Protein AF-A0A944KSN8-F1 (afdb_monomer)

Sequence (71 aa):
MANNKPYYCETCDSTEQHRQLSSSEKTWLKGQIHARNVDAYIMCVREGCRNLRTGWDKRPFTPPLRVPPHH

pLDDT: mean 91.18, std 10.28, range [42.0, 97.25]

Radius of gyration: 11.17 Å; Cα contacts (8 Å, |Δi|>4): 111; chains: 1; bounding box: 29×31×28 Å

Nearest PDB structures (foldseek):
  2exn-assembly1_A  TM=3.972E-01  e=5.561E+00  Bordetella bronchiseptica

Solvent-accessible surface area (backbone atoms only — not comparable to full-atom values): 4422 Å² total; per-residue (Å²): 131,86,71,61,44,79,41,71,34,71,94,74,74,40,77,36,46,24,29,67,62,52,76,67,55,42,54,52,48,32,68,75,70,74,45,95,74,62,82,65,39,28,28,35,66,53,87,91,55,28,40,50,25,40,93,87,41,64,68,79,44,88,73,80,50,58,63,77,81,88,128

Secondary structure (DSSP, 8-state):
----EEEEETTTTEEEEEEEPPHHHHHHHHHHH--S--TTEEEE-STTT-BEEESS-S--SSSPPBPPPP-

Structure (mmCIF, N/CA/C/O backbone):
data_AF-A0A944KSN8-F1
#
_entry.id   AF-A0A944KSN8-F1
#
loop_
_atom_site.group_PDB
_atom_site.id
_atom_site.type_symbol
_atom_site.label_atom_id
_atom_site.label_alt_id
_atom_site.label_comp_id
_atom_site.label_asym_id
_atom_site.label_entity_id
_atom_site.label_seq_id
_atom_site.pdbx_PDB_ins_code
_atom_site.Cartn_x
_atom_site.Cartn_y
_atom_site.Cartn_z
_atom_site.occupancy
_atom_site.B_iso_or_equiv
_atom_site.auth_seq_id
_atom_site.auth_comp_id
_atom_site.auth_asym_id
_atom_site.auth_atom_id
_atom_site.pdbx_PDB_model_num
ATOM 1 N N . MET A 1 1 ? -1.621 16.690 0.808 1.00 42.00 1 MET A N 1
ATOM 2 C CA . MET A 1 1 ? -0.843 16.307 -0.390 1.00 42.00 1 MET A CA 1
ATOM 3 C C . MET A 1 1 ? -0.661 14.799 -0.342 1.00 42.00 1 MET A C 1
ATOM 5 O O . MET A 1 1 ? -0.146 14.308 0.655 1.00 42.00 1 MET A O 1
ATOM 9 N N . ALA A 1 2 ? -1.180 14.052 -1.316 1.00 54.25 2 ALA A N 1
ATOM 10 C CA . ALA A 1 2 ? -0.971 12.607 -1.355 1.00 54.25 2 ALA A CA 1
ATOM 11 C C . ALA A 1 2 ? 0.494 12.350 -1.735 1.00 54.25 2 ALA A C 1
ATOM 13 O O . ALA A 1 2 ? 0.909 12.682 -2.842 1.00 54.25 2 ALA A O 1
ATOM 14 N N . ASN A 1 3 ? 1.288 11.827 -0.798 1.00 65.31 3 ASN A N 1
ATOM 15 C CA . ASN A 1 3 ? 2.684 11.467 -1.037 1.00 65.31 3 ASN A CA 1
ATOM 16 C C . ASN A 1 3 ? 2.738 10.190 -1.879 1.00 65.31 3 ASN A C 1
ATOM 18 O O . ASN A 1 3 ? 2.966 9.098 -1.356 1.00 65.31 3 ASN A O 1
ATOM 22 N N . ASN A 1 4 ? 2.484 10.339 -3.176 1.00 82.62 4 ASN A N 1
ATOM 23 C CA . ASN A 1 4 ? 2.646 9.262 -4.134 1.00 82.62 4 ASN A CA 1
ATOM 24 C C . ASN A 1 4 ? 4.129 9.161 -4.489 1.00 82.62 4 ASN A C 1
ATOM 26 O O . ASN A 1 4 ? 4.748 10.163 -4.851 1.00 82.62 4 ASN A O 1
ATOM 30 N N . LYS A 1 5 ? 4.708 7.971 -4.342 1.00 85.69 5 LYS A N 1
ATOM 31 C CA . LYS A 1 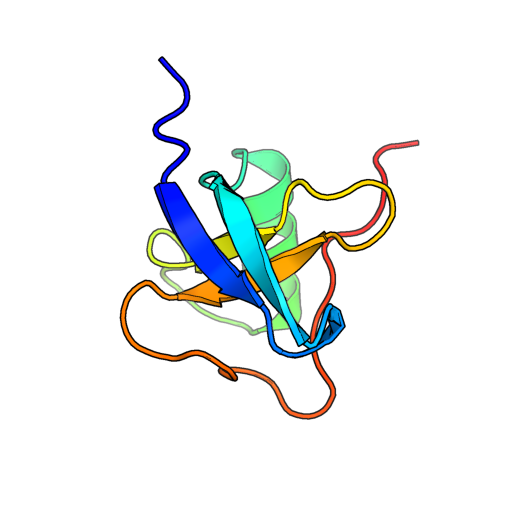5 ? 6.105 7.715 -4.700 1.00 85.69 5 LYS A CA 1
ATOM 32 C C . LYS A 1 5 ? 6.197 6.525 -5.656 1.00 85.69 5 LYS A C 1
ATOM 34 O O . LYS A 1 5 ? 5.433 5.567 -5.492 1.00 85.69 5 LYS A O 1
ATOM 39 N N . PRO A 1 6 ? 7.127 6.564 -6.627 1.00 92.94 6 PRO A N 1
ATOM 40 C CA . PRO A 1 6 ? 7.336 5.456 -7.542 1.00 92.94 6 PRO A CA 1
ATOM 41 C C . PRO A 1 6 ? 7.987 4.283 -6.804 1.00 92.94 6 PRO A C 1
ATOM 43 O O . PRO A 1 6 ? 9.028 4.432 -6.165 1.00 92.94 6 PRO A O 1
ATOM 46 N N . TYR A 1 7 ? 7.376 3.108 -6.913 1.00 93.44 7 TYR A N 1
ATOM 47 C CA . TYR A 1 7 ? 7.891 1.853 -6.378 1.00 93.44 7 TYR A CA 1
ATOM 48 C C . TYR A 1 7 ? 7.594 0.710 -7.346 1.00 93.44 7 TYR A C 1
ATOM 50 O O . TYR A 1 7 ? 6.580 0.719 -8.039 1.00 93.44 7 TYR A O 1
ATOM 58 N N . TYR A 1 8 ? 8.447 -0.313 -7.355 1.00 94.38 8 TYR A N 1
ATOM 59 C CA . TYR A 1 8 ? 8.151 -1.549 -8.077 1.00 94.38 8 TYR A CA 1
ATOM 60 C C . TYR A 1 8 ? 6.885 -2.218 -7.518 1.00 94.38 8 TYR A C 1
ATOM 62 O O . TYR A 1 8 ? 6.773 -2.406 -6.300 1.00 94.38 8 TYR A O 1
ATOM 70 N N . CYS A 1 9 ? 5.962 -2.574 -8.407 1.00 95.44 9 CYS A N 1
ATOM 71 C CA . CYS A 1 9 ? 4.749 -3.322 -8.125 1.00 95.44 9 CYS A CA 1
ATOM 72 C C . CYS A 1 9 ? 4.868 -4.719 -8.735 1.00 95.44 9 CYS A C 1
ATOM 74 O O . CYS A 1 9 ? 4.911 -4.854 -9.953 1.00 95.44 9 CYS A O 1
ATOM 76 N N . GLU A 1 10 ? 4.863 -5.755 -7.900 1.00 92.56 10 GLU A N 1
ATOM 77 C CA . GLU A 1 10 ? 5.003 -7.139 -8.368 1.00 92.56 10 GLU A CA 1
ATOM 78 C C . GLU A 1 10 ? 3.865 -7.572 -9.300 1.00 92.56 10 GLU A C 1
ATOM 80 O O . GLU A 1 10 ? 4.099 -8.228 -10.304 1.00 92.56 10 GLU A O 1
ATOM 85 N N . THR A 1 11 ? 2.623 -7.178 -9.014 1.00 94.56 11 THR A N 1
ATOM 86 C CA . THR A 1 11 ? 1.474 -7.602 -9.828 1.00 94.56 11 THR A CA 1
ATOM 87 C C . THR A 1 11 ? 1.387 -6.891 -11.175 1.00 94.56 11 THR A C 1
ATOM 89 O O . THR A 1 11 ? 0.699 -7.376 -12.067 1.00 94.56 11 THR A O 1
ATOM 92 N N . CYS A 1 12 ? 2.018 -5.724 -11.306 1.00 94.38 12 CYS A N 1
ATOM 93 C CA . CYS A 1 12 ? 2.123 -5.006 -12.577 1.00 94.38 12 CYS A CA 1
ATOM 94 C C . CYS A 1 12 ? 3.418 -5.317 -13.327 1.00 94.38 12 CYS A C 1
ATOM 96 O O . CYS A 1 12 ? 3.521 -4.949 -14.494 1.00 94.38 12 CYS A O 1
ATOM 98 N N . ASP A 1 13 ? 4.385 -5.928 -12.639 1.00 94.75 13 ASP A N 1
ATOM 99 C CA . ASP A 1 13 ? 5.767 -6.108 -13.076 1.00 94.75 13 ASP A CA 1
ATOM 100 C C . ASP A 1 13 ? 6.425 -4.811 -13.592 1.00 94.75 13 ASP A C 1
ATOM 102 O O . ASP A 1 13 ? 7.154 -4.777 -14.580 1.00 94.75 13 ASP A O 1
ATOM 106 N N . SER A 1 14 ? 6.128 -3.689 -12.930 1.00 95.06 14 SER A N 1
ATOM 107 C CA . SER A 1 14 ? 6.582 -2.357 -13.343 1.00 95.06 14 SER A CA 1
ATOM 108 C C . SER A 1 14 ? 6.748 -1.411 -12.155 1.00 95.06 14 SER A C 1
ATOM 110 O O . SER A 1 14 ? 6.221 -1.633 -11.060 1.00 95.06 14 SER A O 1
ATOM 112 N N . THR A 1 15 ? 7.505 -0.329 -12.356 1.00 94.94 15 THR A N 1
ATOM 113 C CA . THR A 1 15 ? 7.583 0.768 -11.383 1.00 94.94 15 THR A CA 1
ATOM 114 C C . THR A 1 15 ? 6.361 1.660 -11.535 1.00 94.94 15 THR A C 1
ATOM 116 O O . THR A 1 15 ? 6.222 2.364 -12.528 1.00 94.94 15 THR A O 1
ATOM 119 N N . GLU A 1 16 ? 5.497 1.651 -10.524 1.00 95.38 16 GLU A N 1
ATOM 120 C CA . GLU A 1 16 ? 4.233 2.381 -10.512 1.00 95.38 16 GLU A CA 1
ATOM 121 C C . GLU A 1 16 ? 4.181 3.356 -9.341 1.00 95.38 16 GLU A C 1
ATOM 123 O O . GLU A 1 16 ? 4.835 3.180 -8.305 1.00 95.38 16 GLU A O 1
ATOM 128 N N . GLN A 1 17 ? 3.340 4.376 -9.466 1.00 95.75 17 GLN A N 1
ATOM 129 C CA . GLN A 1 17 ? 3.045 5.250 -8.340 1.00 95.75 17 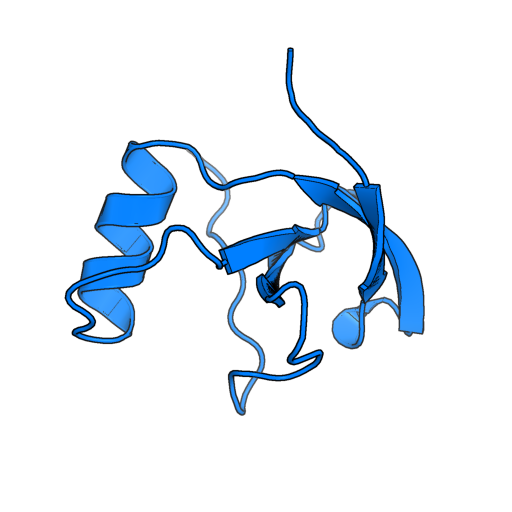GLN A CA 1
ATOM 130 C C . GLN A 1 17 ? 2.294 4.468 -7.257 1.00 95.75 17 GLN A C 1
ATOM 132 O O . GLN A 1 17 ? 1.354 3.719 -7.532 1.00 95.75 17 GLN A O 1
ATOM 137 N N . HIS A 1 18 ? 2.707 4.644 -6.007 1.00 95.69 18 HIS A N 1
ATOM 138 C CA . HIS A 1 18 ? 1.995 4.101 -4.859 1.00 95.69 18 HIS A CA 1
ATOM 139 C C . HIS A 1 18 ? 1.656 5.207 -3.882 1.00 95.69 18 HIS A C 1
ATOM 141 O O . HIS A 1 18 ? 2.474 6.091 -3.630 1.00 95.69 18 HIS A O 1
ATOM 147 N N . ARG A 1 19 ? 0.463 5.119 -3.301 1.00 95.25 19 ARG A N 1
ATOM 148 C CA . ARG A 1 19 ? -0.039 6.072 -2.313 1.00 95.25 19 ARG A CA 1
ATOM 149 C C . ARG A 1 19 ? -0.223 5.421 -0.953 1.00 95.25 19 ARG A C 1
ATOM 151 O O . ARG A 1 19 ? -0.401 4.208 -0.859 1.00 95.25 19 ARG A O 1
ATOM 158 N N . GLN A 1 20 ? -0.275 6.238 0.092 1.00 95.38 20 GLN A N 1
ATOM 159 C CA . GLN A 1 20 ? -0.758 5.778 1.392 1.00 95.38 20 GLN A CA 1
ATOM 160 C C . GLN A 1 20 ? -2.242 5.394 1.334 1.00 95.38 20 GLN A C 1
ATOM 162 O O . GLN A 1 20 ? -3.023 5.958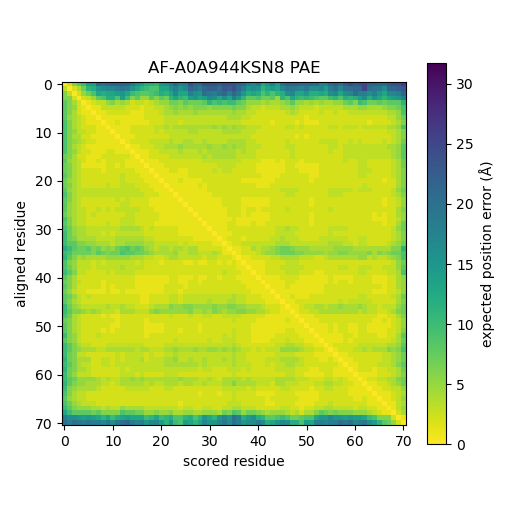 0.559 1.00 95.38 20 GLN A O 1
ATOM 167 N N . LEU A 1 21 ? -2.619 4.433 2.173 1.00 94.50 21 LEU A N 1
ATOM 168 C CA . LEU A 1 21 ? -4.008 4.021 2.364 1.00 94.50 21 LEU A CA 1
ATOM 169 C C . LEU A 1 21 ? -4.83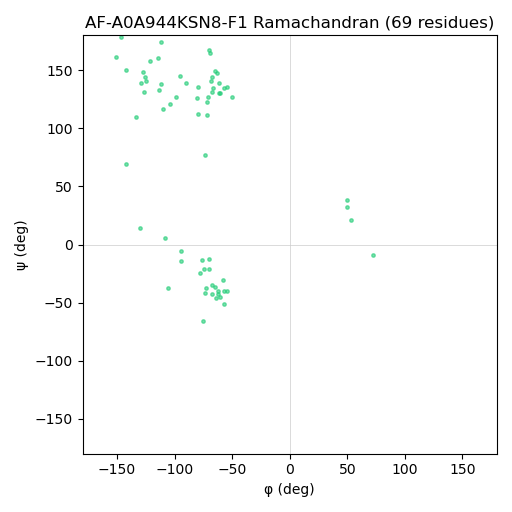4 5.128 3.027 1.00 94.50 21 LEU A C 1
ATOM 171 O O . LEU A 1 21 ? -4.341 5.832 3.914 1.00 94.50 21 LEU A O 1
ATOM 175 N N . SER A 1 22 ? -6.099 5.254 2.627 1.00 93.75 22 SER A N 1
ATOM 176 C CA . SER A 1 22 ? -7.070 6.094 3.335 1.00 93.75 22 SER A CA 1
ATOM 177 C C . SER A 1 22 ? -7.441 5.479 4.691 1.00 93.75 22 SER A C 1
ATOM 179 O O . SER A 1 22 ? -7.174 4.305 4.950 1.00 93.75 22 SER A O 1
ATOM 181 N N . SER A 1 23 ? -8.101 6.241 5.565 1.00 93.44 23 SER A N 1
ATOM 182 C CA . SER A 1 23 ? -8.543 5.728 6.870 1.00 93.44 23 SER A CA 1
ATOM 183 C C . SER A 1 23 ? -9.451 4.496 6.753 1.00 93.44 23 SER A C 1
ATOM 185 O O . SER A 1 23 ? -9.284 3.551 7.520 1.00 93.44 23 SER A O 1
ATOM 187 N N . SER A 1 24 ? -10.364 4.461 5.774 1.00 93.62 24 SER A N 1
ATOM 188 C CA . SER A 1 24 ? -11.241 3.304 5.540 1.00 93.62 24 SER A CA 1
ATOM 189 C C . SER A 1 24 ? -10.465 2.081 5.045 1.00 93.62 24 SER A C 1
ATOM 191 O O . SER A 1 24 ? -10.660 0.979 5.554 1.00 93.62 24 SER A O 1
ATOM 193 N N . GLU A 1 25 ? -9.525 2.275 4.119 1.00 95.69 25 GLU A N 1
ATOM 194 C CA . GLU A 1 25 ? -8.665 1.205 3.596 1.00 95.69 25 GLU A CA 1
ATOM 195 C C . GLU A 1 25 ? -7.738 0.641 4.681 1.00 95.69 25 GLU A C 1
ATOM 197 O O . GLU A 1 25 ? -7.523 -0.568 4.741 1.00 95.69 25 GLU A O 1
ATOM 202 N N . LYS A 1 26 ? -7.234 1.489 5.588 1.00 95.50 26 LYS A N 1
ATOM 203 C CA . LYS A 1 26 ? -6.460 1.048 6.757 1.00 95.50 26 LYS A CA 1
ATOM 204 C C . LYS A 1 26 ? -7.303 0.195 7.698 1.00 95.50 26 LYS A C 1
ATOM 206 O O . LYS A 1 26 ? -6.828 -0.844 8.146 1.00 95.50 26 LYS A O 1
ATOM 211 N N . THR A 1 27 ? -8.531 0.611 8.004 1.00 94.94 27 THR A N 1
ATOM 212 C CA . THR A 1 27 ? -9.446 -0.169 8.854 1.00 94.94 27 THR A CA 1
ATOM 213 C C . THR A 1 27 ? -9.750 -1.528 8.234 1.00 94.94 27 THR A C 1
ATOM 215 O O . THR A 1 27 ? -9.648 -2.543 8.922 1.00 94.94 27 THR A O 1
ATOM 218 N N . TRP A 1 28 ? -10.035 -1.564 6.930 1.00 95.25 28 TRP A N 1
ATOM 219 C CA . TRP A 1 28 ? -10.209 -2.815 6.195 1.00 95.25 28 TRP A CA 1
ATOM 220 C C . TRP A 1 28 ? -8.962 -3.706 6.299 1.00 95.25 28 TRP A C 1
ATOM 222 O O . TRP A 1 28 ? -9.075 -4.857 6.716 1.00 95.25 28 TRP A O 1
ATOM 232 N N . LEU A 1 29 ? -7.769 -3.170 6.015 1.00 96.12 29 LEU A N 1
ATOM 233 C CA . LEU A 1 29 ? -6.526 -3.943 6.054 1.00 96.12 29 LEU A CA 1
ATOM 234 C C . LEU A 1 29 ? -6.229 -4.487 7.458 1.00 96.12 29 LEU A C 1
ATOM 236 O O . LEU A 1 29 ? -5.879 -5.657 7.589 1.00 96.12 29 LEU A O 1
ATOM 240 N N . LYS A 1 30 ? -6.425 -3.686 8.515 1.00 96.12 30 LYS A N 1
ATOM 241 C CA . LYS A 1 30 ? -6.291 -4.153 9.909 1.00 96.12 30 LYS A CA 1
ATOM 242 C C . LYS A 1 30 ? -7.173 -5.370 10.189 1.00 96.12 30 LYS A C 1
ATOM 244 O O . LYS A 1 30 ? -6.718 -6.292 10.859 1.00 96.12 30 LYS A O 1
ATOM 249 N N . GLY A 1 31 ? -8.398 -5.380 9.660 1.00 94.31 31 GLY A N 1
ATOM 250 C CA . GLY A 1 31 ? -9.309 -6.518 9.761 1.00 94.31 31 GLY A CA 1
ATOM 251 C C . GLY A 1 31 ? -8.840 -7.749 8.982 1.00 94.31 31 GLY A C 1
ATOM 252 O O . GLY A 1 31 ? -9.030 -8.858 9.461 1.00 94.31 31 GLY A O 1
ATOM 253 N N . GLN A 1 32 ? -8.193 -7.566 7.825 1.00 95.06 32 GLN A N 1
ATOM 254 C CA . GLN A 1 32 ? -7.698 -8.679 7.003 1.00 95.06 32 GLN A CA 1
ATOM 255 C C . GLN A 1 32 ? -6.466 -9.369 7.594 1.00 95.06 32 GLN A C 1
ATOM 257 O O . GLN A 1 32 ? -6.360 -10.588 7.541 1.00 95.06 32 GLN A O 1
ATOM 262 N N . ILE A 1 33 ? -5.515 -8.596 8.126 1.00 94.25 33 ILE A N 1
ATOM 263 C CA . ILE A 1 33 ? -4.205 -9.127 8.548 1.00 94.25 33 ILE A CA 1
ATOM 264 C C . ILE A 1 33 ? -4.033 -9.172 10.069 1.00 94.25 33 ILE A C 1
ATOM 266 O O . ILE A 1 33 ? -2.942 -9.452 10.556 1.00 94.25 33 ILE A O 1
ATOM 270 N N . HIS A 1 34 ? -5.088 -8.843 10.823 1.00 93.00 34 HIS A N 1
ATOM 271 C CA . HIS A 1 34 ? -5.106 -8.786 12.290 1.00 93.00 34 HIS A CA 1
ATOM 272 C C . HIS A 1 34 ? -3.938 -7.988 12.905 1.00 93.00 34 HIS A C 1
ATOM 274 O O . HIS A 1 34 ? -3.463 -8.279 14.004 1.00 93.00 34 HIS A O 1
ATOM 280 N N . ALA A 1 35 ? -3.467 -6.953 12.202 1.00 89.69 35 ALA A N 1
ATOM 281 C CA . ALA A 1 35 ? -2.316 -6.155 12.611 1.00 89.69 35 ALA A CA 1
ATOM 282 C C . ALA A 1 35 ? -2.729 -4.887 13.368 1.00 89.69 35 ALA A C 1
ATOM 284 O O . ALA A 1 35 ? -3.710 -4.219 13.038 1.00 89.69 35 ALA A O 1
ATOM 285 N N . ARG A 1 36 ? -1.915 -4.494 14.357 1.00 88.62 36 ARG A N 1
ATOM 286 C CA . ARG A 1 36 ? -2.129 -3.258 15.133 1.00 88.62 36 ARG A CA 1
ATOM 287 C C . ARG A 1 36 ? -1.813 -1.992 14.329 1.00 88.62 36 ARG A C 1
ATOM 289 O O . ARG A 1 36 ? -2.521 -0.991 14.454 1.00 88.62 36 ARG A O 1
ATOM 296 N N . ASN A 1 37 ? -0.772 -2.040 13.498 1.00 91.19 37 ASN A N 1
ATOM 297 C CA . ASN A 1 37 ? -0.308 -0.916 12.688 1.00 91.19 37 ASN A CA 1
ATOM 298 C C . ASN A 1 37 ? -0.211 -1.326 11.212 1.00 91.19 37 ASN A C 1
ATOM 300 O O . ASN A 1 37 ? 0.360 -2.364 10.891 1.00 91.19 37 ASN A O 1
ATOM 304 N N . VAL A 1 38 ? -0.774 -0.493 10.333 1.00 95.69 38 VAL A N 1
ATOM 305 C CA . VAL A 1 38 ? -0.767 -0.681 8.876 1.00 95.69 38 VAL A CA 1
ATOM 306 C C . VAL A 1 38 ? -0.313 0.575 8.116 1.00 95.69 38 VAL A C 1
ATOM 308 O O . VAL A 1 38 ? -0.496 0.675 6.907 1.00 95.69 38 VAL A O 1
ATOM 311 N N . ASP A 1 39 ? 0.287 1.550 8.800 1.00 94.56 39 ASP A N 1
ATOM 312 C CA . ASP A 1 39 ? 0.650 2.847 8.212 1.00 94.56 39 ASP A CA 1
ATOM 313 C C . ASP A 1 39 ? 1.807 2.762 7.210 1.00 94.56 39 ASP A C 1
ATOM 315 O O . ASP A 1 39 ? 1.948 3.628 6.348 1.00 94.56 39 ASP A O 1
ATOM 319 N N . ALA A 1 40 ? 2.615 1.703 7.300 1.00 93.94 40 ALA A N 1
ATOM 320 C CA . ALA A 1 40 ? 3.693 1.424 6.357 1.00 93.94 40 ALA A CA 1
ATOM 321 C C . ALA A 1 40 ? 3.196 0.855 5.016 1.00 93.94 40 ALA A C 1
ATOM 323 O O . ALA A 1 40 ? 3.977 0.794 4.062 1.00 93.94 40 ALA A O 1
ATOM 324 N N . TYR A 1 41 ? 1.931 0.423 4.938 1.00 96.06 41 TYR A N 1
ATOM 325 C CA . TYR A 1 41 ? 1.368 -0.127 3.713 1.00 96.06 41 TYR A CA 1
ATOM 326 C C . TYR A 1 41 ? 0.970 0.979 2.741 1.00 96.06 41 TYR A C 1
ATOM 328 O O . TYR A 1 41 ? 0.340 1.982 3.089 1.00 96.06 41 TYR A O 1
ATOM 336 N N . ILE A 1 42 ? 1.338 0.752 1.489 1.00 95.94 42 ILE A N 1
ATOM 337 C CA . ILE A 1 42 ? 1.071 1.612 0.347 1.00 95.94 42 ILE A CA 1
ATOM 338 C C . ILE A 1 42 ? 0.412 0.785 -0.753 1.00 95.94 42 ILE A C 1
ATOM 340 O O . ILE A 1 42 ? 0.668 -0.412 -0.902 1.00 95.94 42 ILE A O 1
ATOM 344 N N . MET A 1 43 ? -0.443 1.439 -1.526 1.00 96.38 43 MET A N 1
ATOM 345 C CA . MET A 1 43 ? -1.237 0.823 -2.581 1.00 96.38 43 MET A CA 1
ATOM 346 C C . MET A 1 43 ? -0.805 1.351 -3.941 1.00 96.38 43 MET A C 1
ATOM 348 O O . MET A 1 43 ? -0.699 2.567 -4.121 1.00 96.38 43 MET A O 1
ATOM 352 N N . CYS A 1 44 ? -0.614 0.450 -4.903 1.00 96.50 44 CYS A N 1
ATOM 353 C CA . CYS A 1 44 ? -0.406 0.809 -6.302 1.00 96.50 44 CYS A CA 1
ATOM 354 C C . CYS A 1 44 ? -1.624 1.565 -6.855 1.00 96.50 44 CYS A C 1
ATOM 356 O O . CYS A 1 44 ? -2.760 1.111 -6.695 1.00 96.50 44 CYS A O 1
ATOM 358 N N . VAL A 1 45 ? -1.397 2.709 -7.507 1.00 94.81 45 VAL A N 1
ATOM 359 C CA . VAL A 1 45 ? -2.473 3.549 -8.069 1.00 94.81 45 VAL A CA 1
ATOM 360 C C . VAL A 1 45 ? -2.762 3.275 -9.541 1.00 94.81 45 VAL A C 1
ATOM 362 O O . VAL A 1 45 ? -3.713 3.851 -10.062 1.00 94.81 45 VAL A O 1
ATOM 365 N N . ARG A 1 46 ? -1.977 2.411 -10.206 1.00 94.56 46 ARG A N 1
ATOM 366 C CA . ARG A 1 46 ? -2.268 1.989 -11.582 1.00 94.56 46 ARG A CA 1
ATOM 367 C C . ARG A 1 46 ? -3.690 1.440 -11.642 1.00 94.56 46 ARG A C 1
ATOM 369 O O . ARG A 1 46 ? -4.099 0.682 -10.755 1.00 94.56 46 ARG A O 1
ATOM 376 N N . GLU A 1 47 ? -4.427 1.835 -12.674 1.00 91.38 47 GLU A N 1
ATOM 377 C CA . GLU A 1 47 ? -5.834 1.479 -12.836 1.00 91.38 47 GLU A CA 1
ATOM 378 C C . GLU A 1 47 ? -6.052 -0.030 -12.674 1.00 91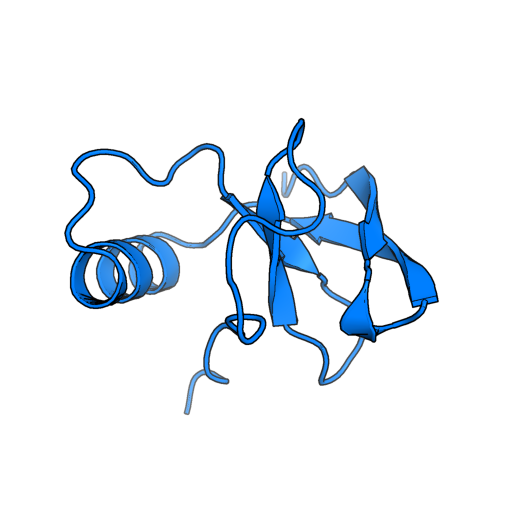.38 47 GLU A C 1
ATOM 380 O O . GLU A 1 47 ? -5.352 -0.852 -13.263 1.00 91.38 47 GLU A O 1
ATOM 385 N N . GLY A 1 48 ? -6.985 -0.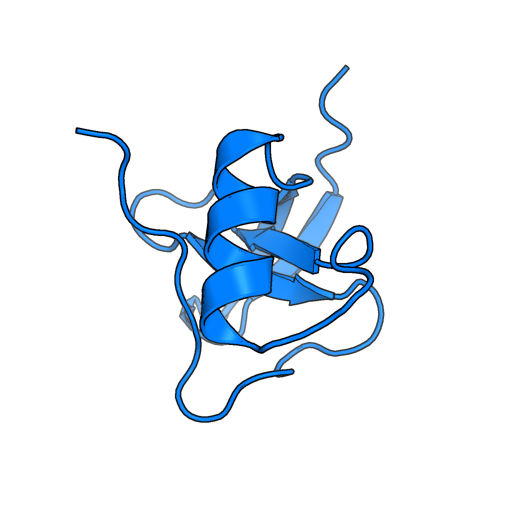394 -11.791 1.00 89.56 48 GLY A N 1
ATOM 386 C CA . GLY A 1 48 ? -7.342 -1.785 -11.504 1.00 89.56 48 GLY A CA 1
ATOM 387 C C . GLY A 1 48 ? -6.326 -2.608 -10.696 1.00 89.56 48 GLY A C 1
ATOM 388 O O . GLY A 1 48 ? -6.678 -3.699 -10.253 1.00 89.56 48 GLY A O 1
ATOM 389 N N . CYS A 1 49 ? -5.102 -2.123 -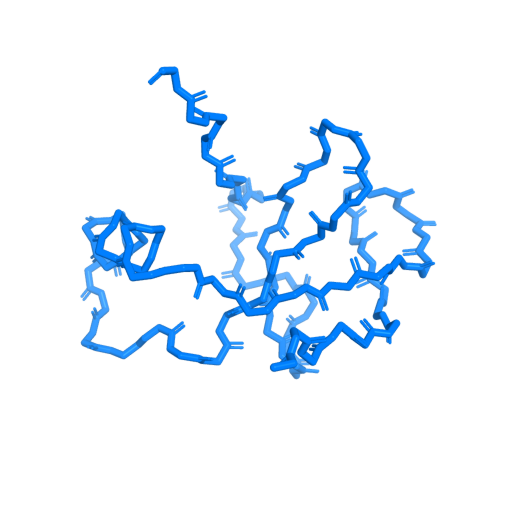10.445 1.00 94.94 49 CYS A N 1
ATOM 390 C CA . CYS A 1 49 ? -4.090 -2.905 -9.726 1.00 94.94 49 CYS A CA 1
ATOM 391 C C . CYS A 1 49 ? -4.375 -2.980 -8.222 1.00 94.94 49 CYS A C 1
ATOM 393 O O . CYS A 1 49 ? -4.642 -4.056 -7.686 1.00 94.94 49 CYS A O 1
ATOM 395 N N . ARG A 1 50 ? -4.300 -1.833 -7.533 1.00 95.75 50 ARG A N 1
ATOM 396 C CA . ARG A 1 50 ? -4.579 -1.698 -6.091 1.00 95.75 50 ARG A CA 1
ATOM 397 C C . ARG A 1 50 ? -3.786 -2.663 -5.187 1.00 95.75 50 ARG A C 1
ATOM 399 O O . ARG A 1 50 ? -4.197 -2.915 -4.055 1.00 95.75 50 ARG A O 1
ATOM 406 N N . ASN A 1 51 ? -2.662 -3.203 -5.662 1.00 97.25 51 ASN A N 1
ATOM 407 C CA . ASN A 1 51 ? -1.827 -4.133 -4.903 1.00 97.25 51 ASN A CA 1
ATOM 408 C C . ASN A 1 51 ? -1.148 -3.444 -3.716 1.00 97.25 51 ASN A C 1
ATOM 410 O O . ASN A 1 51 ? -0.690 -2.302 -3.835 1.00 97.25 51 ASN A O 1
ATOM 414 N N . LEU A 1 52 ? -1.069 -4.154 -2.591 1.00 96.75 52 LEU A N 1
ATOM 415 C CA . LEU A 1 52 ? -0.400 -3.693 -1.384 1.00 96.75 52 LEU A CA 1
ATOM 416 C C . LEU A 1 52 ? 1.068 -4.100 -1.355 1.00 96.75 52 LEU A C 1
ATOM 418 O O . LEU A 1 52 ? 1.434 -5.240 -1.635 1.00 96.75 52 LEU A O 1
ATOM 422 N N . ARG A 1 53 ? 1.898 -3.165 -0.905 1.00 95.75 53 ARG A N 1
ATOM 423 C CA . ARG A 1 53 ? 3.279 -3.409 -0.487 1.00 95.75 53 ARG A CA 1
ATOM 424 C C . ARG A 1 53 ? 3.646 -2.468 0.656 1.00 95.75 53 ARG A C 1
ATOM 426 O O . ARG A 1 53 ? 2.845 -1.614 1.036 1.00 95.75 53 ARG A O 1
ATOM 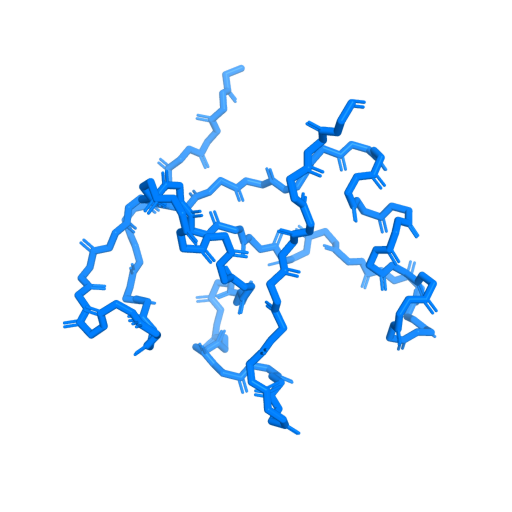433 N N . THR A 1 54 ? 4.856 -2.575 1.185 1.00 94.62 54 THR A N 1
ATOM 434 C CA . THR A 1 54 ? 5.418 -1.549 2.078 1.00 94.62 54 THR A CA 1
ATOM 435 C C . THR A 1 54 ? 6.579 -0.833 1.391 1.00 94.62 54 THR A C 1
ATOM 437 O O . THR A 1 54 ? 6.993 -1.207 0.293 1.00 94.62 54 THR A O 1
ATOM 440 N N . GLY A 1 55 ? 7.141 0.209 2.007 1.00 90.25 55 GLY A N 1
ATOM 441 C CA . GLY A 1 55 ? 8.351 0.854 1.477 1.00 90.25 55 GLY A CA 1
ATOM 442 C C . GLY A 1 55 ? 9.545 -0.106 1.332 1.00 90.25 55 GLY A C 1
ATOM 443 O O . GLY A 1 55 ? 10.329 0.038 0.398 1.00 90.25 55 GLY A O 1
ATOM 444 N N . TRP A 1 56 ? 9.628 -1.123 2.194 1.00 89.62 56 TRP A N 1
ATOM 445 C CA . TRP A 1 56 ? 10.773 -2.036 2.302 1.00 89.62 56 TRP A CA 1
ATOM 446 C C . TRP A 1 56 ? 10.503 -3.417 1.707 1.00 89.62 56 TRP A C 1
ATOM 448 O O . TRP A 1 56 ? 11.369 -3.988 1.052 1.00 89.62 56 TRP A O 1
ATOM 458 N N . ASP A 1 57 ? 9.286 -3.923 1.885 1.00 93.75 57 ASP A N 1
ATOM 459 C CA . ASP A 1 57 ? 8.861 -5.232 1.402 1.00 93.75 57 ASP A CA 1
ATOM 460 C C . ASP A 1 57 ? 7.980 -5.084 0.158 1.00 93.75 57 ASP A C 1
ATOM 462 O O . ASP A 1 57 ? 6.936 -4.422 0.187 1.00 93.75 57 ASP A O 1
ATOM 466 N N . LYS A 1 58 ? 8.432 -5.691 -0.943 1.00 92.56 58 LYS A N 1
ATOM 467 C CA . LYS A 1 58 ? 7.749 -5.685 -2.242 1.00 92.56 58 LYS A CA 1
ATOM 468 C C . LYS A 1 58 ? 6.581 -6.677 -2.282 1.00 92.56 58 LYS A C 1
ATOM 470 O O . LYS A 1 58 ? 5.668 -6.453 -3.072 1.00 92.56 58 LYS A O 1
ATOM 475 N N . ARG A 1 59 ? 6.607 -7.719 -1.440 1.00 93.81 59 ARG A N 1
ATOM 476 C CA . ARG A 1 59 ? 5.641 -8.824 -1.401 1.00 93.81 59 ARG A CA 1
ATOM 477 C C . ARG A 1 59 ? 5.350 -9.251 0.050 1.00 93.81 59 ARG A C 1
ATOM 479 O O . ARG A 1 59 ? 5.689 -10.362 0.452 1.00 93.81 59 ARG A O 1
ATOM 486 N N . PRO A 1 60 ? 4.657 -8.408 0.83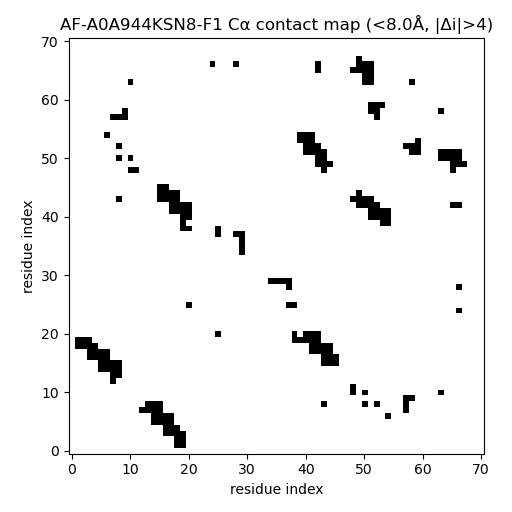4 1.00 93.94 60 PRO A N 1
ATOM 487 C CA . PRO A 1 60 ? 4.296 -8.755 2.210 1.00 93.94 60 PRO A CA 1
ATOM 488 C C . PRO A 1 60 ? 3.223 -9.849 2.308 1.00 93.94 60 PRO A C 1
ATOM 490 O O . PRO A 1 60 ? 2.986 -10.383 3.389 1.00 93.94 60 PRO A O 1
ATOM 493 N N . PHE A 1 61 ? 2.555 -10.182 1.198 1.00 94.75 61 PHE A N 1
ATOM 494 C CA . PHE A 1 61 ? 1.460 -11.147 1.161 1.00 94.75 61 PHE A CA 1
ATOM 495 C C . PHE A 1 61 ? 1.680 -12.195 0.074 1.00 94.75 61 PHE A C 1
ATOM 497 O O . PHE A 1 61 ? 2.086 -11.879 -1.045 1.00 94.75 61 PHE A O 1
ATOM 504 N N . THR A 1 62 ? 1.372 -13.449 0.401 1.00 91.38 62 THR A N 1
ATOM 505 C CA . THR A 1 62 ? 1.286 -14.552 -0.560 1.00 91.38 62 THR A CA 1
ATOM 506 C C . THR A 1 62 ? -0.004 -15.331 -0.281 1.00 91.38 62 THR A C 1
ATOM 508 O O . THR A 1 62 ? -0.071 -15.993 0.753 1.00 91.38 62 THR A O 1
ATOM 511 N N . PRO A 1 63 ? -1.029 -15.257 -1.156 1.00 93.19 63 PRO A N 1
ATOM 512 C CA . PRO A 1 63 ? -1.076 -14.515 -2.426 1.00 93.19 63 PRO A CA 1
ATOM 513 C C . PRO A 1 63 ? -1.093 -12.977 -2.246 1.00 93.19 63 PRO A C 1
ATOM 515 O O . PRO A 1 63 ? -1.348 -12.503 -1.138 1.00 93.19 63 PRO A O 1
ATOM 518 N N . PRO A 1 64 ? -0.826 -12.182 -3.307 1.00 95.12 64 PRO A N 1
ATOM 519 C CA . PRO A 1 64 ? -0.878 -10.721 -3.236 1.00 95.12 64 PRO A CA 1
ATOM 520 C C . PRO A 1 64 ? -2.247 -10.205 -2.775 1.00 95.12 64 PRO A C 1
ATOM 522 O O . PRO A 1 64 ? -3.284 -10.641 -3.277 1.00 95.12 64 PRO A O 1
ATOM 525 N N . LEU A 1 65 ? -2.250 -9.239 -1.853 1.00 96.31 65 LEU A N 1
ATOM 526 C CA . LEU A 1 65 ? -3.470 -8.632 -1.321 1.00 96.31 65 LEU A CA 1
ATOM 527 C C . LEU A 1 65 ? -3.753 -7.297 -2.021 1.00 96.31 65 LEU A C 1
ATOM 529 O O . LEU A 1 65 ? -2.903 -6.404 -2.051 1.00 96.31 65 LEU A O 1
ATOM 533 N N . ARG A 1 66 ? -4.966 -7.145 -2.562 1.00 96.19 66 ARG A N 1
ATOM 534 C CA . ARG A 1 66 ? -5.416 -5.933 -3.263 1.00 96.19 66 ARG A CA 1
ATOM 535 C C . ARG A 1 66 ? -6.493 -5.222 -2.464 1.00 96.19 66 ARG A C 1
ATOM 537 O O . ARG A 1 66 ? -7.402 -5.864 -1.944 1.00 96.19 66 ARG A O 1
ATOM 544 N N . VAL A 1 67 ? -6.414 -3.897 -2.401 1.00 95.06 67 VAL A N 1
ATOM 545 C CA . VAL A 1 67 ? -7.465 -3.089 -1.775 1.00 95.06 67 VAL A CA 1
ATOM 546 C C . VAL A 1 67 ? -8.733 -3.191 -2.633 1.00 95.06 67 VAL A C 1
ATOM 548 O O . VAL A 1 67 ? -8.642 -2.970 -3.843 1.00 95.06 67 VAL A O 1
ATOM 551 N N . PRO A 1 68 ? -9.915 -3.472 -2.062 1.00 92.94 68 PRO A N 1
ATOM 552 C CA . PRO A 1 68 ? -11.157 -3.539 -2.827 1.00 92.94 68 PRO A CA 1
ATOM 553 C C . PRO A 1 68 ? -11.495 -2.174 -3.447 1.00 92.94 68 PRO A C 1
ATOM 555 O O . PRO A 1 68 ? -11.141 -1.144 -2.862 1.00 92.94 68 PRO A O 1
ATOM 558 N N . PRO A 1 69 ? -12.133 -2.124 -4.630 1.00 85.62 69 PRO A N 1
ATOM 559 C CA . PRO A 1 69 ? -12.705 -0.883 -5.144 1.00 85.62 69 PRO A CA 1
ATOM 560 C C . PRO A 1 69 ? -13.793 -0.392 -4.176 1.00 85.62 69 PRO A C 1
ATOM 562 O O . PRO A 1 69 ? -14.551 -1.195 -3.637 1.00 85.62 69 PRO A O 1
ATOM 565 N N . HIS A 1 70 ? -13.843 0.917 -3.921 1.00 68.00 70 HIS A N 1
ATOM 566 C CA . HIS A 1 70 ? -14.957 1.499 -3.168 1.00 68.00 70 HIS A CA 1
ATOM 567 C C . HIS A 1 70 ? -16.192 1.465 -4.081 1.00 68.00 70 HIS A C 1
ATOM 569 O O . HIS A 1 70 ? -16.111 1.978 -5.197 1.00 68.00 70 HIS A O 1
ATOM 575 N N . HIS A 1 71 ? -17.266 0.812 -3.631 1.00 51.75 71 HIS A N 1
ATOM 576 C CA . HIS A 1 71 ? -18.598 0.868 -4.242 1.00 51.75 71 HIS A CA 1
ATOM 577 C C . HIS A 1 71 ? -19.413 1.991 -3.605 1.00 51.75 71 HIS A C 1
ATOM 579 O O . HIS A 1 71 ? -19.271 2.176 -2.373 1.00 51.75 71 HIS A O 1
#

Mean predicted aligned error: 3.69 Å

Foldseek 3Di:
DFPWDFDQAPVVNDTATKTFDDPVLQVVVCVVPVDPDDRQWIFGPPPPGQWIDGPVGNDPDVVTDHRDDDD